Protein AF-A0A7J4S4F7-F1 (afdb_monomer_lite)

Secondary structure (DSSP, 8-state):
-HHHHHHTT-SEEEEEEEEEEE-TTSTT-EEEEEEEEEE---TT---PPPPPP-PPPP-

pLDDT: mean 85.56, std 12.03, range [56.28, 97.69]

Structure (mmCIF, N/CA/C/O backbone):
data_AF-A0A7J4S4F7-F1
#
_entry.id   AF-A0A7J4S4F7-F1
#
loop_
_atom_site.group_PDB
_atom_site.id
_atom_site.type_symbol
_atom_site.label_atom_id
_atom_site.label_alt_id
_atom_site.label_comp_id
_atom_site.label_asym_id
_atom_site.label_entity_id
_atom_site.label_seq_id
_atom_site.pdbx_PDB_ins_code
_atom_site.Cartn_x
_atom_site.Cartn_y
_atom_site.Cartn_z
_atom_site.occupancy
_atom_site.B_iso_or_equiv
_atom_site.auth_seq_id
_atom_site.auth_comp_id
_atom_site.auth_asym_id
_atom_site.auth_atom_id
_atom_site.pdbx_PDB_model_num
ATOM 1 N N . MET A 1 1 ? 6.956 4.919 -0.933 1.00 94.56 1 MET A N 1
ATOM 2 C CA . MET A 1 1 ? 5.641 4.362 -0.531 1.00 94.56 1 MET A CA 1
ATOM 3 C C . MET A 1 1 ? 5.418 4.329 0.986 1.00 94.56 1 MET A C 1
ATOM 5 O O . MET A 1 1 ? 4.400 4.838 1.442 1.00 94.56 1 MET A O 1
ATOM 9 N N . GLN A 1 2 ? 6.308 3.722 1.788 1.00 95.06 2 GLN A N 1
ATOM 10 C CA . GLN A 1 2 ? 6.100 3.614 3.245 1.00 95.06 2 GLN A CA 1
ATOM 11 C C . GLN A 1 2 ? 6.020 4.980 3.948 1.00 95.06 2 GLN A C 1
ATOM 13 O O . GLN A 1 2 ? 5.180 5.181 4.824 1.00 95.06 2 GLN A O 1
ATOM 18 N N . THR A 1 3 ? 6.875 5.922 3.546 1.00 96.88 3 THR A N 1
ATOM 19 C CA . THR A 1 3 ? 6.925 7.279 4.103 1.00 96.88 3 THR A CA 1
ATOM 20 C C . THR A 1 3 ? 5.609 8.021 3.868 1.00 96.88 3 THR A C 1
ATOM 22 O O . THR A 1 3 ? 5.035 8.576 4.798 1.00 96.88 3 THR A O 1
ATOM 25 N N . GLU A 1 4 ? 5.074 7.956 2.657 1.00 95.50 4 GLU A N 1
ATOM 26 C CA . GLU A 1 4 ? 3.815 8.568 2.234 1.00 95.50 4 GLU A CA 1
ATOM 27 C C . GLU A 1 4 ? 2.628 7.955 2.987 1.00 95.50 4 GLU A C 1
ATOM 29 O O . GLU A 1 4 ? 1.751 8.669 3.468 1.00 95.50 4 GLU A O 1
ATOM 34 N N . ALA A 1 5 ? 2.634 6.631 3.179 1.00 96.81 5 ALA A N 1
ATOM 35 C CA . ALA A 1 5 ? 1.629 5.955 3.995 1.00 96.81 5 ALA A CA 1
ATOM 36 C C . ALA A 1 5 ? 1.686 6.413 5.467 1.00 96.81 5 ALA A C 1
ATOM 38 O O . ALA A 1 5 ? 0.648 6.657 6.083 1.00 96.81 5 ALA A O 1
ATOM 39 N N . SER A 1 6 ? 2.887 6.597 6.029 1.00 96.19 6 SER A N 1
ATOM 40 C CA . SER A 1 6 ? 3.039 7.089 7.405 1.00 96.19 6 SER A CA 1
ATOM 41 C C . SER A 1 6 ? 2.525 8.524 7.583 1.00 96.19 6 SER A C 1
ATOM 43 O O . SER A 1 6 ? 1.910 8.829 8.603 1.00 96.19 6 SER A O 1
ATOM 45 N N . GLN A 1 7 ? 2.680 9.380 6.565 1.00 97.06 7 GLN A N 1
ATOM 46 C CA . GLN A 1 7 ? 2.195 10.767 6.580 1.00 97.06 7 GLN A CA 1
ATOM 47 C C . GLN A 1 7 ? 0.668 10.862 6.677 1.00 97.06 7 GLN A C 1
ATOM 49 O O . GLN A 1 7 ? 0.149 11.819 7.244 1.00 97.06 7 GLN A O 1
ATOM 54 N N . VAL A 1 8 ? -0.059 9.856 6.179 1.00 95.12 8 VAL A N 1
ATOM 55 C CA . VAL A 1 8 ? -1.526 9.772 6.295 1.00 95.12 8 VAL A CA 1
ATOM 56 C C . VAL A 1 8 ? -1.990 8.944 7.502 1.00 95.12 8 VAL A C 1
ATOM 58 O O . VAL A 1 8 ? -3.165 8.583 7.604 1.00 95.12 8 VAL A O 1
ATOM 61 N N . GLY A 1 9 ? -1.077 8.624 8.427 1.00 94.19 9 GLY A N 1
ATOM 62 C CA . GLY A 1 9 ? -1.370 7.853 9.637 1.00 94.19 9 GLY A CA 1
ATOM 63 C C . GLY A 1 9 ? -1.697 6.383 9.368 1.00 94.19 9 GLY A C 1
ATOM 64 O O . GLY A 1 9 ? -2.386 5.744 10.167 1.00 94.19 9 GLY A O 1
ATOM 65 N N . ALA A 1 10 ? -1.253 5.837 8.234 1.00 96.19 10 ALA A N 1
ATOM 66 C CA . ALA A 1 10 ? -1.438 4.427 7.941 1.00 96.19 10 ALA A CA 1
ATOM 67 C C . ALA A 1 10 ? -0.547 3.563 8.838 1.00 96.19 10 ALA A C 1
ATOM 69 O O . ALA A 1 10 ? 0.609 3.882 9.108 1.00 96.19 10 ALA A O 1
ATOM 70 N N . THR A 1 11 ? -1.086 2.426 9.270 1.00 93.50 11 THR A N 1
ATOM 71 C CA . THR A 1 11 ? -0.330 1.389 9.990 1.00 93.50 11 THR A CA 1
ATOM 72 C C . THR A 1 11 ? 0.291 0.381 9.021 1.00 93.50 11 THR A C 1
ATOM 74 O O . THR A 1 11 ? 1.171 -0.386 9.401 1.00 93.50 11 THR A O 1
ATOM 77 N N . GLY A 1 12 ? -0.163 0.362 7.765 1.00 94.81 12 GLY A N 1
ATOM 78 C CA . GLY A 1 12 ? 0.367 -0.519 6.734 1.00 94.81 12 GLY A CA 1
ATOM 79 C C . GLY A 1 12 ? -0.208 -0.231 5.353 1.00 94.81 12 GLY A C 1
ATOM 80 O O . GLY A 1 12 ? -1.059 0.644 5.181 1.00 94.81 12 GLY A O 1
ATOM 81 N N . ILE A 1 13 ? 0.268 -0.992 4.371 1.00 97.62 13 ILE A N 1
ATOM 82 C CA . ILE A 1 13 ? -0.167 -0.946 2.974 1.00 97.62 13 ILE A CA 1
ATOM 83 C C . ILE A 1 13 ? -0.586 -2.364 2.580 1.00 97.62 13 ILE A C 1
ATOM 85 O O . ILE A 1 13 ? 0.145 -3.316 2.853 1.00 97.62 13 ILE A O 1
ATOM 89 N N . VAL A 1 14 ? -1.754 -2.511 1.957 1.00 97.00 14 VAL A N 1
ATOM 90 C CA . VAL A 1 14 ? -2.294 -3.804 1.499 1.00 97.00 14 VAL A CA 1
ATOM 91 C C . VAL A 1 14 ? -2.608 -3.775 0.008 1.00 97.00 14 VAL A C 1
ATOM 93 O O . VAL A 1 14 ? -2.690 -2.704 -0.594 1.00 97.00 14 VAL A O 1
ATOM 96 N N . GLY A 1 15 ? -2.782 -4.962 -0.582 1.00 96.81 15 GLY A N 1
ATOM 97 C CA . GLY A 1 15 ? -3.146 -5.098 -1.995 1.00 96.81 15 GLY A CA 1
ATOM 98 C C . GLY A 1 15 ? -2.089 -4.524 -2.936 1.00 96.81 15 GLY A C 1
ATOM 99 O O . GLY A 1 15 ? -2.437 -3.875 -3.916 1.00 96.81 15 GLY A O 1
ATOM 100 N N . VAL A 1 16 ? -0.804 -4.700 -2.606 1.00 97.56 16 VAL A N 1
ATOM 101 C CA . VAL A 1 16 ? 0.283 -4.159 -3.424 1.00 97.56 16 VAL A CA 1
ATOM 102 C C . VAL A 1 16 ? 0.357 -4.908 -4.752 1.00 97.56 16 VAL A C 1
ATOM 104 O O . VAL A 1 16 ? 0.583 -6.115 -4.787 1.00 97.56 16 VAL A O 1
ATOM 107 N N . SER A 1 17 ? 0.203 -4.160 -5.836 1.00 96.75 17 SER A N 1
ATOM 108 C CA . SER A 1 17 ? 0.482 -4.559 -7.209 1.00 96.75 17 SER A CA 1
ATOM 109 C C . SER A 1 17 ? 1.788 -3.905 -7.634 1.00 96.75 17 SER A C 1
ATOM 111 O O . SER A 1 17 ? 1.965 -2.702 -7.435 1.00 96.75 17 SER A O 1
ATOM 113 N N . TRP A 1 18 ? 2.688 -4.668 -8.243 1.00 95.06 18 TRP A N 1
ATOM 114 C CA . TRP A 1 18 ? 3.942 -4.135 -8.753 1.00 95.06 18 TRP A CA 1
ATOM 115 C C . TRP A 1 18 ? 4.285 -4.720 -10.117 1.00 95.06 18 TRP A C 1
ATOM 117 O O . TRP A 1 18 ? 3.841 -5.808 -10.481 1.00 95.06 18 TRP A O 1
ATOM 127 N N . SER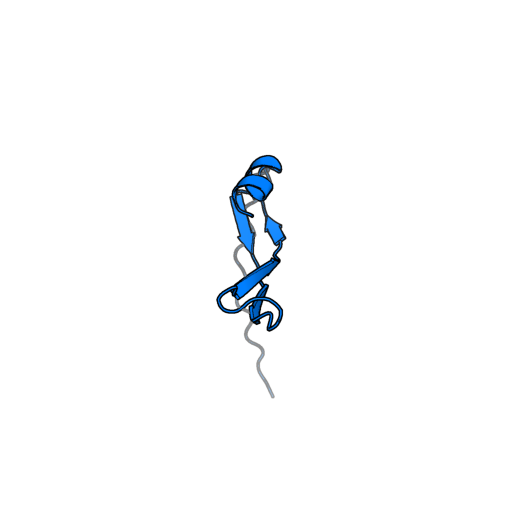 A 1 19 ? 5.071 -3.965 -10.872 1.00 93.06 19 SER A N 1
ATOM 128 C CA . SER A 1 19 ? 5.554 -4.346 -12.193 1.00 93.06 19 SER A CA 1
ATOM 129 C C . SER A 1 19 ? 6.981 -3.861 -12.388 1.00 93.06 19 SER A C 1
ATOM 131 O O . SER A 1 19 ? 7.407 -2.880 -11.771 1.00 93.06 19 SER A O 1
ATOM 133 N N . VAL A 1 20 ? 7.707 -4.570 -13.247 1.00 89.94 20 VAL A N 1
ATOM 134 C CA . VAL A 1 20 ? 9.063 -4.218 -13.658 1.00 89.94 20 VAL A CA 1
ATOM 135 C C . VAL A 1 20 ? 9.045 -3.909 -15.134 1.00 89.94 20 VAL A C 1
ATOM 137 O O . VAL A 1 20 ? 8.578 -4.729 -15.924 1.00 89.94 20 VAL A O 1
ATOM 140 N N . HIS A 1 21 ? 9.593 -2.762 -15.502 1.00 83.06 21 HIS A N 1
ATOM 141 C CA . HIS A 1 21 ? 9.773 -2.386 -16.892 1.00 83.06 21 HIS A CA 1
ATOM 142 C C . HIS A 1 21 ? 11.256 -2.140 -17.147 1.00 83.06 21 HIS A C 1
ATOM 144 O O . HIS A 1 21 ? 11.905 -1.340 -16.476 1.00 83.06 21 HIS A O 1
ATOM 150 N N . ASN A 1 22 ? 11.801 -2.856 -18.127 1.00 75.06 22 ASN A N 1
ATOM 151 C CA . ASN A 1 22 ? 13.145 -2.597 -18.625 1.00 75.06 22 ASN A CA 1
ATOM 152 C C . ASN A 1 22 ? 13.016 -1.594 -19.768 1.00 75.06 22 ASN A C 1
ATOM 154 O O . ASN A 1 22 ? 12.454 -1.919 -20.816 1.00 75.06 22 ASN A O 1
ATOM 158 N N . PHE A 1 23 ? 13.500 -0.373 -19.566 1.00 66.94 23 PHE A N 1
ATOM 159 C CA . PHE A 1 23 ? 13.517 0.617 -20.634 1.00 66.94 23 PHE A CA 1
ATOM 160 C C . PHE A 1 23 ? 14.740 0.383 -21.517 1.00 66.94 23 PHE A C 1
ATOM 162 O O . PHE A 1 23 ? 15.870 0.356 -21.046 1.00 66.94 23 PHE A O 1
ATOM 169 N N . VAL A 1 24 ? 14.512 0.235 -22.823 1.00 59.41 24 VAL A N 1
ATOM 170 C CA . VAL A 1 24 ? 15.577 0.017 -23.821 1.00 59.41 24 VAL A CA 1
ATOM 171 C C . VAL A 1 24 ? 16.334 1.322 -24.141 1.00 59.41 24 VAL A C 1
ATOM 173 O O . VAL A 1 24 ? 17.367 1.300 -24.797 1.00 59.41 24 VAL A O 1
ATOM 176 N N . TRP A 1 25 ? 15.856 2.479 -23.668 1.00 59.22 25 TRP A N 1
ATOM 177 C CA . TRP A 1 25 ? 16.384 3.810 -24.022 1.00 59.22 25 TRP A CA 1
ATOM 178 C C . TRP A 1 25 ? 17.563 4.299 -23.159 1.00 59.22 25 TRP A C 1
ATOM 180 O O . TRP A 1 25 ? 17.904 5.479 -23.164 1.00 59.22 25 TRP A O 1
ATOM 190 N N . GLY A 1 26 ? 18.224 3.380 -22.463 1.00 56.28 26 GLY A N 1
ATOM 191 C CA . GLY A 1 26 ? 19.508 3.585 -21.806 1.00 56.28 26 GLY A CA 1
ATOM 192 C C . GLY A 1 26 ? 19.915 2.269 -21.167 1.00 56.28 26 GLY A C 1
ATOM 193 O O . GLY A 1 26 ? 19.285 1.850 -20.197 1.00 56.28 26 GLY A O 1
ATOM 194 N N . GLU A 1 27 ? 20.891 1.578 -21.759 1.00 65.94 27 GLU A N 1
ATOM 195 C CA . GLU A 1 27 ? 21.396 0.304 -21.244 1.00 65.94 27 GLU A CA 1
ATOM 196 C C . GLU A 1 27 ? 21.625 0.414 -19.725 1.00 65.94 27 GLU A C 1
ATOM 198 O O . GLU A 1 27 ? 22.310 1.324 -19.264 1.00 65.94 27 GLU A O 1
ATOM 203 N N . HIS A 1 28 ? 21.030 -0.508 -18.958 1.00 71.88 28 HIS A N 1
ATOM 204 C CA . HIS A 1 28 ? 21.187 -0.704 -17.503 1.00 71.88 28 HIS A CA 1
ATOM 205 C C . HIS A 1 28 ? 20.201 -0.014 -16.535 1.00 71.88 28 HIS A C 1
ATOM 207 O O . HIS A 1 28 ? 20.468 -0.008 -15.333 1.00 71.88 28 HIS A O 1
ATOM 213 N N . ALA A 1 29 ? 19.040 0.483 -16.979 1.00 76.88 29 ALA A N 1
ATOM 214 C CA . ALA A 1 29 ? 17.982 0.937 -16.063 1.00 76.88 29 ALA A CA 1
ATOM 215 C C . ALA A 1 29 ? 16.778 -0.024 -16.013 1.00 76.88 29 ALA A C 1
ATOM 217 O O . ALA A 1 29 ? 16.131 -0.302 -17.024 1.00 76.88 29 ALA A O 1
ATOM 218 N N . THR A 1 30 ? 16.440 -0.480 -14.806 1.00 83.62 30 THR A N 1
ATOM 219 C CA . THR A 1 30 ? 15.217 -1.240 -14.523 1.00 83.62 30 THR A CA 1
ATOM 220 C C . THR A 1 30 ? 14.297 -0.387 -13.658 1.00 83.62 30 THR A C 1
ATOM 222 O O . THR A 1 30 ? 14.663 -0.014 -12.543 1.00 83.62 30 THR A O 1
ATOM 225 N N . GLU A 1 31 ? 13.098 -0.087 -14.156 1.00 86.38 31 GLU A N 1
ATOM 226 C CA . GLU A 1 31 ? 12.073 0.608 -13.381 1.00 86.38 31 GLU A CA 1
ATOM 227 C C . GLU A 1 31 ? 11.196 -0.400 -12.637 1.00 86.38 31 GLU A C 1
ATOM 229 O O . GLU A 1 31 ? 10.720 -1.381 -13.212 1.00 86.38 31 GLU A O 1
ATOM 234 N N . PHE A 1 32 ? 10.941 -0.117 -11.360 1.00 90.69 32 PHE A N 1
ATOM 235 C CA . PHE A 1 32 ? 9.961 -0.821 -10.545 1.00 90.69 32 PHE A CA 1
ATOM 236 C C . PHE A 1 32 ? 8.827 0.141 -10.208 1.00 90.69 32 PHE A C 1
ATOM 238 O O . PHE A 1 32 ? 9.049 1.167 -9.567 1.00 90.69 32 PHE A O 1
ATOM 245 N N . PHE A 1 33 ? 7.604 -0.215 -10.594 1.00 92.94 33 PHE A N 1
ATOM 246 C CA . PHE A 1 33 ? 6.412 0.55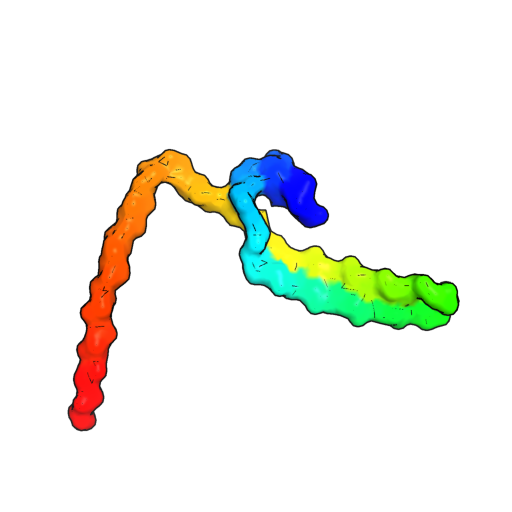3 -10.255 1.00 92.94 33 PHE A CA 1
ATOM 247 C C . PHE A 1 33 ? 5.532 -0.255 -9.310 1.00 92.94 33 PHE A C 1
ATOM 249 O O . PHE A 1 33 ? 5.160 -1.381 -9.638 1.00 92.94 33 PHE A O 1
ATOM 256 N N . ALA A 1 34 ? 5.184 0.314 -8.155 1.00 95.69 34 ALA A N 1
ATOM 257 C CA . ALA A 1 34 ? 4.341 -0.326 -7.151 1.00 95.69 34 ALA A CA 1
ATOM 258 C C . ALA A 1 34 ? 3.193 0.594 -6.719 1.00 95.69 34 ALA A C 1
ATOM 260 O O . ALA A 1 34 ? 3.380 1.784 -6.472 1.00 95.69 34 ALA A O 1
ATOM 261 N N . THR A 1 35 ? 2.000 0.020 -6.600 1.00 96.81 35 THR A N 1
ATOM 262 C CA . THR A 1 35 ? 0.768 0.677 -6.149 1.00 96.81 35 THR A CA 1
ATOM 263 C C . THR A 1 35 ? 0.068 -0.209 -5.133 1.00 96.81 35 THR A C 1
ATOM 265 O O . THR A 1 35 ? 0.141 -1.428 -5.213 1.00 96.81 35 THR A O 1
ATOM 268 N N . GLY A 1 36 ? -0.633 0.391 -4.179 1.00 97.19 36 GLY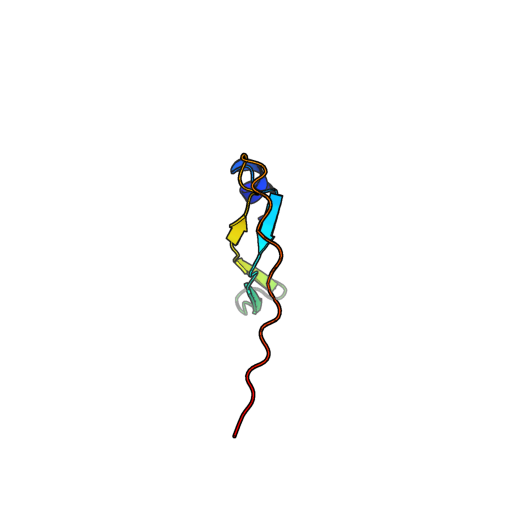 A N 1
ATOM 269 C CA . GLY A 1 36 ? -1.378 -0.317 -3.143 1.00 97.19 36 GLY A CA 1
ATOM 270 C C . GLY A 1 36 ? -2.181 0.657 -2.289 1.00 97.19 36 GLY A C 1
ATOM 271 O O . GLY A 1 36 ? -2.155 1.866 -2.520 1.00 97.19 36 GLY A O 1
ATOM 272 N N . THR A 1 37 ? -2.894 0.138 -1.294 1.00 97.69 37 THR A N 1
ATOM 273 C CA . THR A 1 37 ? -3.806 0.931 -0.461 1.00 97.69 37 THR A CA 1
ATOM 274 C C . THR A 1 37 ? -3.250 1.101 0.944 1.00 97.69 37 THR A C 1
ATOM 276 O O . THR A 1 37 ? -3.027 0.121 1.655 1.00 97.69 37 THR A O 1
ATOM 279 N N . ALA A 1 38 ? -3.056 2.351 1.363 1.00 97.62 38 ALA A N 1
ATOM 280 C CA . ALA A 1 38 ? -2.698 2.682 2.736 1.00 97.62 38 ALA A CA 1
ATOM 281 C C . ALA A 1 38 ? -3.903 2.451 3.665 1.00 97.62 38 ALA A C 1
ATOM 283 O O . ALA A 1 38 ? -4.997 2.954 3.410 1.00 97.62 38 ALA A O 1
ATOM 284 N N . ILE A 1 39 ? -3.707 1.693 4.744 1.00 95.06 39 ILE A N 1
ATOM 285 C CA . ILE A 1 39 ? -4.763 1.350 5.703 1.00 95.06 39 ILE A CA 1
ATOM 286 C C . ILE A 1 39 ? -4.385 1.764 7.124 1.00 95.06 39 ILE A C 1
ATOM 288 O O . ILE A 1 39 ? -3.226 1.693 7.536 1.00 95.06 39 ILE A O 1
ATOM 292 N N . ARG A 1 40 ? -5.390 2.145 7.912 1.00 92.00 40 ARG A N 1
ATOM 293 C CA . ARG A 1 40 ? -5.269 2.359 9.358 1.00 92.00 40 ARG A CA 1
ATOM 294 C C . ARG A 1 40 ? -6.369 1.604 10.086 1.00 92.00 40 ARG A C 1
ATOM 296 O O . ARG A 1 40 ? -7.450 1.392 9.537 1.00 92.00 40 ARG A O 1
ATOM 303 N N . LYS A 1 41 ? -6.110 1.229 11.335 1.00 84.31 41 LYS A N 1
ATOM 304 C CA . LYS A 1 41 ? -7.157 0.673 12.195 1.00 84.31 41 LYS A CA 1
ATOM 305 C C . LYS A 1 41 ? -8.147 1.783 12.582 1.00 84.31 41 LYS A C 1
ATOM 307 O O . LYS A 1 41 ? -7.705 2.903 12.847 1.00 84.31 41 LYS A O 1
ATOM 312 N N . PRO A 1 42 ? -9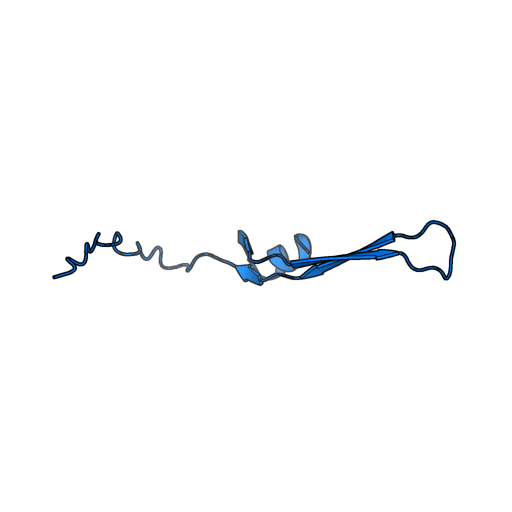.459 1.500 12.633 1.00 81.12 42 PRO A N 1
ATOM 313 C CA . PRO A 1 42 ? -10.418 2.404 13.257 1.00 81.12 42 PRO A CA 1
ATOM 314 C C . PRO A 1 42 ? -10.005 2.697 14.707 1.00 81.12 42 PRO A C 1
ATOM 316 O O . PRO A 1 42 ? -9.592 1.785 15.427 1.00 81.12 42 PRO A O 1
ATOM 319 N N . SER A 1 43 ? -10.115 3.957 15.127 1.00 72.94 43 SER A N 1
ATOM 320 C CA . SER A 1 43 ? -9.768 4.439 16.475 1.00 72.94 43 SER A CA 1
ATOM 321 C C . SER A 1 43 ? -10.592 3.786 17.583 1.00 72.94 43 SER A C 1
ATOM 323 O O . SER A 1 43 ? -10.152 3.686 18.723 1.00 72.94 43 SER A O 1
ATOM 325 N N . ASP A 1 44 ? -11.782 3.312 17.237 1.00 74.38 44 ASP A N 1
ATOM 326 C CA . ASP A 1 44 ? -12.865 3.053 18.181 1.00 74.38 44 ASP A CA 1
ATOM 327 C C . ASP A 1 44 ? -12.710 1.698 18.886 1.00 74.38 44 ASP A C 1
ATOM 329 O O . ASP A 1 44 ? -13.614 1.247 19.586 1.00 74.38 44 ASP A O 1
ATOM 333 N N . GLY A 1 45 ? -11.597 0.991 18.643 1.00 62.88 45 GLY A N 1
ATOM 334 C CA . GLY A 1 45 ? -11.308 -0.312 19.241 1.00 62.88 45 GLY A CA 1
ATOM 335 C C . GLY A 1 45 ? -12.396 -1.355 18.990 1.00 62.88 45 GLY A C 1
ATOM 336 O O . GLY A 1 45 ? -12.444 -2.357 19.703 1.00 62.88 45 GLY A O 1
ATOM 337 N N . ARG A 1 46 ? -13.287 -1.120 18.011 1.00 68.31 46 ARG A N 1
ATOM 338 C CA . ARG A 1 46 ? -14.459 -1.952 17.750 1.00 68.31 46 ARG A CA 1
ATOM 339 C C . ARG A 1 46 ? -13.977 -3.366 17.473 1.00 68.31 46 ARG A C 1
ATOM 341 O O . ARG A 1 46 ? -13.494 -3.663 16.380 1.00 68.31 46 ARG A O 1
ATOM 348 N N . ARG A 1 47 ? -14.101 -4.238 18.480 1.00 71.69 47 ARG A N 1
ATOM 349 C CA . ARG A 1 47 ? -13.902 -5.675 18.313 1.00 71.69 47 ARG A CA 1
ATOM 350 C C . ARG A 1 47 ? -14.876 -6.100 17.234 1.00 71.69 47 ARG A C 1
ATOM 352 O O . ARG A 1 47 ? -16.088 -6.015 17.419 1.00 71.69 47 ARG A O 1
ATOM 359 N N . MET A 1 48 ? -14.336 -6.508 16.092 1.00 73.69 48 MET A N 1
ATOM 360 C CA . MET A 1 48 ? -15.132 -7.213 15.104 1.00 73.69 48 MET A CA 1
ATOM 361 C C . MET A 1 48 ? -15.712 -8.431 15.820 1.00 73.69 48 MET A C 1
ATOM 363 O O . MET A 1 48 ? -14.977 -9.153 16.502 1.00 73.69 48 MET A O 1
ATOM 367 N N . THR A 1 49 ? -17.030 -8.607 15.742 1.00 81.12 49 THR A N 1
ATOM 368 C CA . THR A 1 49 ? -17.671 -9.819 16.250 1.00 81.12 49 THR A CA 1
ATOM 369 C C . THR A 1 49 ? -16.962 -11.006 15.618 1.00 81.12 49 THR A C 1
ATOM 371 O O . THR A 1 49 ? -16.673 -10.975 14.418 1.00 81.12 49 THR A O 1
ATOM 374 N N . ALA A 1 50 ? -16.623 -12.012 16.426 1.00 84.56 50 ALA A N 1
ATOM 375 C CA . ALA A 1 50 ? -15.955 -13.192 15.905 1.00 84.56 50 ALA A CA 1
ATOM 376 C C . ALA A 1 50 ? -16.798 -13.766 14.752 1.00 84.56 50 ALA A C 1
ATOM 378 O O . ALA A 1 50 ? -18.026 -13.847 14.889 1.00 84.56 50 ALA A O 1
ATOM 379 N N . PRO A 1 51 ? -16.177 -14.109 13.612 1.00 88.38 51 PRO A N 1
ATOM 380 C CA . PRO A 1 51 ? -16.911 -14.699 12.507 1.00 88.38 51 PRO A CA 1
ATOM 381 C C . PRO A 1 51 ? -17.622 -15.961 13.001 1.00 88.38 51 PRO A C 1
ATOM 383 O O . PRO A 1 51 ? -17.041 -16.773 13.719 1.00 88.38 51 PRO A O 1
ATOM 386 N N . THR A 1 52 ? -18.896 -16.107 12.641 1.00 90.50 52 THR A N 1
ATOM 387 C CA . THR A 1 52 ? -19.654 -17.325 12.937 1.00 90.50 52 THR A CA 1
ATOM 388 C C . THR A 1 52 ? -19.419 -18.316 11.810 1.00 90.50 52 THR A C 1
ATOM 390 O O . THR A 1 52 ? -19.686 -18.012 10.647 1.00 90.50 52 THR A O 1
ATOM 393 N N . PHE A 1 53 ? -18.904 -19.496 12.147 1.00 90.81 53 PHE A N 1
ATOM 394 C CA . PHE A 1 53 ? -18.765 -20.578 11.182 1.00 90.81 53 PHE A CA 1
ATOM 395 C C . PHE A 1 53 ? -20.155 -21.001 10.695 1.00 90.81 53 PHE A C 1
ATOM 397 O O . PHE A 1 53 ? -20.987 -21.426 11.492 1.00 90.81 53 PHE A O 1
ATOM 404 N N . THR A 1 54 ? -20.405 -20.858 9.394 1.00 87.56 54 THR A N 1
ATOM 405 C CA . THR A 1 54 ? -21.640 -21.314 8.748 1.00 87.56 54 THR A CA 1
ATOM 406 C C . THR A 1 54 ? -21.269 -22.412 7.761 1.00 87.56 54 THR A C 1
ATOM 408 O O . THR A 1 54 ? -20.572 -22.143 6.784 1.00 87.56 54 THR A O 1
ATOM 411 N N . LEU A 1 55 ? -21.709 -23.643 8.030 1.00 90.12 55 LEU A N 1
ATOM 412 C CA . LEU A 1 55 ? -21.598 -24.759 7.094 1.00 90.12 55 LEU A CA 1
ATOM 413 C C . LEU A 1 55 ? -22.929 -24.883 6.347 1.00 90.12 55 LEU A C 1
ATOM 415 O O . LEU A 1 55 ? -23.961 -25.129 6.971 1.00 90.12 55 LEU A O 1
ATOM 419 N N . ALA A 1 56 ? -22.913 -24.697 5.029 1.00 83.31 56 ALA A N 1
ATOM 420 C CA . ALA A 1 56 ? -24.057 -25.038 4.195 1.00 83.31 56 ALA A CA 1
ATOM 421 C C . ALA A 1 56 ? -24.071 -26.558 3.981 1.00 83.31 56 ALA A C 1
ATOM 423 O O . ALA A 1 56 ? -23.047 -27.132 3.611 1.00 83.31 56 ALA A O 1
ATOM 424 N N . PHE A 1 57 ? -25.212 -27.201 4.226 1.00 75.88 57 PHE A N 1
ATOM 425 C CA . PHE A 1 57 ? -25.450 -28.561 3.752 1.00 75.88 57 PHE A CA 1
ATOM 426 C C . PHE A 1 57 ? -26.021 -28.478 2.338 1.00 75.88 57 PHE A C 1
ATOM 428 O O . PHE A 1 57 ? -26.998 -27.768 2.107 1.00 75.88 57 PHE A O 1
ATOM 435 N N . ASP A 1 58 ? -25.375 -29.179 1.416 1.00 71.00 58 ASP A N 1
ATOM 436 C CA . ASP A 1 58 ? -25.923 -29.505 0.104 1.00 71.00 58 ASP A CA 1
ATOM 437 C C . ASP A 1 58 ? -26.868 -30.714 0.255 1.00 71.00 58 ASP A C 1
ATOM 439 O O . ASP A 1 58 ? -26.597 -31.594 1.081 1.00 71.00 58 A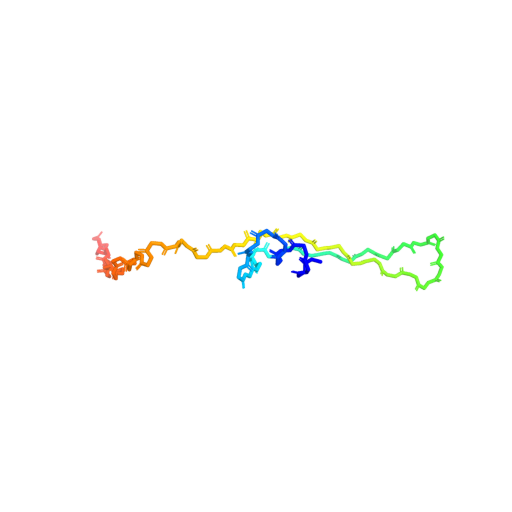SP A O 1
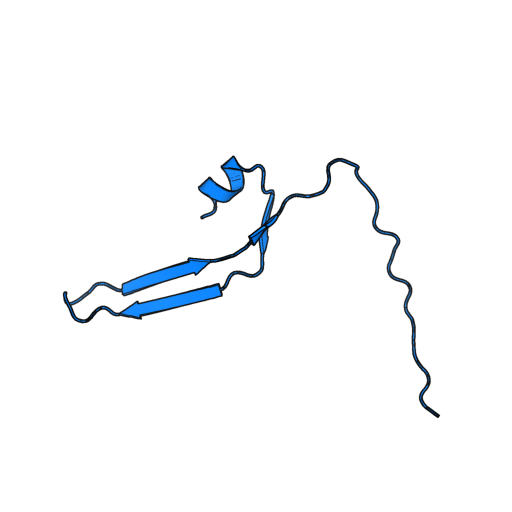ATOM 443 N N . THR A 1 59 ? -27.981 -30.728 -0.483 1.00 65.25 59 THR A N 1
ATOM 444 C CA . THR A 1 59 ? -28.971 -31.827 -0.519 1.00 65.25 59 THR A CA 1
ATOM 445 C C . THR A 1 59 ? -28.947 -32.524 -1.860 1.00 65.25 59 THR A C 1
ATOM 447 O O . THR A 1 59 ? -29.062 -31.793 -2.868 1.00 65.25 59 THR A O 1
#

Foldseek 3Di:
DVVVLVVVVFPDWPPKDKDWDDDPPDPPDIDIDIDTDGHHDPPPPPPDDPDDDDDDDDD

Sequence (59 aa):
MQTEASQVGATGIVGVSWSVHNFVWGEHATEFFATGTAIRKPSDGRRMTAPTFTLAFDT

Radius of gyration: 20.31 Å; chains: 1; bounding box: 50×43×43 Å